Protein AF-A0A960LJY0-F1 (afdb_monomer_lite)

Foldseek 3Di:
DVVVPDQDEEEDPPVVCVVVVHDHYDDDDPVVVVVVVVVVVVVVVVVVVVPDPPDPDDPDDDDD

pLDDT: mean 81.74, std 15.55, range [48.12, 98.06]

Structure (mmCIF, N/CA/C/O backbone):
data_AF-A0A960LJY0-F1
#
_entry.id   AF-A0A960LJY0-F1
#
loop_
_atom_site.group_PDB
_atom_site.id
_atom_site.type_symbol
_atom_site.label_atom_id
_atom_site.label_alt_id
_atom_site.label_comp_id
_atom_site.label_asym_id
_atom_site.label_entity_id
_atom_site.label_seq_id
_atom_site.pdbx_PDB_ins_code
_atom_site.Cartn_x
_atom_site.Cartn_y
_atom_site.Cartn_z
_atom_site.occupancy
_atom_site.B_iso_or_equiv
_atom_site.auth_seq_id
_atom_site.auth_comp_id
_atom_site.auth_asym_id
_atom_site.auth_atom_id
_atom_site.pdbx_PDB_model_num
ATOM 1 N N . GLY A 1 1 ? 18.869 3.396 -13.015 1.00 66.44 1 GLY A N 1
ATOM 2 C CA . GLY A 1 1 ? 18.078 2.162 -12.823 1.00 66.44 1 GLY A CA 1
ATOM 3 C C . GLY A 1 1 ? 17.189 1.905 -14.021 1.00 66.44 1 GLY A C 1
ATOM 4 O O . GLY A 1 1 ? 17.595 1.177 -14.916 1.00 66.44 1 GLY A O 1
ATOM 5 N N . ARG A 1 2 ? 16.042 2.590 -14.089 1.00 74.00 2 ARG A N 1
ATOM 6 C CA . ARG A 1 2 ? 15.059 2.469 -15.181 1.00 74.00 2 ARG A CA 1
ATOM 7 C C . ARG A 1 2 ? 15.629 2.782 -16.571 1.00 74.00 2 ARG A C 1
ATOM 9 O O . ARG A 1 2 ? 15.401 2.016 -17.495 1.00 74.00 2 ARG A O 1
ATOM 16 N N . ALA A 1 3 ? 16.425 3.848 -16.696 1.00 77.62 3 ALA A N 1
ATOM 17 C CA . ALA A 1 3 ? 17.051 4.259 -17.963 1.00 77.62 3 ALA A CA 1
ATOM 18 C C . ALA A 1 3 ? 18.024 3.222 -18.566 1.00 77.62 3 ALA A C 1
ATOM 20 O O . ALA A 1 3 ? 18.372 3.322 -19.733 1.00 77.62 3 ALA A O 1
ATOM 21 N N . VAL A 1 4 ? 18.449 2.225 -17.781 1.00 84.06 4 VAL A N 1
ATOM 22 C CA . VAL A 1 4 ? 19.338 1.134 -18.219 1.00 84.06 4 VAL A CA 1
ATOM 23 C C . VAL A 1 4 ? 18.642 -0.234 -18.150 1.00 84.06 4 VAL A C 1
ATOM 25 O O . VAL A 1 4 ? 19.293 -1.254 -17.953 1.00 84.06 4 VAL A O 1
ATOM 28 N N . GLY A 1 5 ? 17.305 -0.262 -18.225 1.00 78.38 5 GLY A N 1
ATOM 29 C CA . GLY A 1 5 ? 16.508 -1.497 -18.269 1.00 78.38 5 GLY A CA 1
ATOM 30 C C . GLY A 1 5 ? 16.380 -2.255 -16.943 1.00 78.38 5 GLY A C 1
ATOM 31 O O . GLY A 1 5 ? 15.758 -3.312 -16.901 1.00 78.38 5 GLY A O 1
ATOM 32 N N . LYS A 1 6 ? 16.928 -1.735 -15.838 1.00 77.81 6 LYS A N 1
ATOM 33 C CA . LYS A 1 6 ? 16.791 -2.374 -14.522 1.00 77.81 6 LYS A CA 1
ATOM 34 C C . LYS A 1 6 ? 15.453 -1.997 -13.891 1.00 77.81 6 LYS A C 1
ATOM 36 O O . LYS A 1 6 ? 15.154 -0.807 -13.743 1.00 77.81 6 LYS A O 1
ATOM 41 N N . GLY A 1 7 ? 14.684 -3.008 -13.481 1.00 78.81 7 GLY A N 1
ATOM 42 C CA . GLY A 1 7 ? 13.462 -2.824 -12.701 1.00 78.81 7 GLY A CA 1
ATOM 43 C C . GLY A 1 7 ? 13.753 -2.018 -11.437 1.00 78.81 7 GLY A C 1
ATOM 44 O O . GLY A 1 7 ? 14.662 -2.349 -10.679 1.00 78.81 7 GLY A O 1
ATOM 45 N N . MET A 1 8 ? 13.018 -0.925 -11.242 1.00 82.50 8 MET A N 1
ATOM 46 C CA . MET A 1 8 ? 13.110 -0.107 -10.036 1.00 82.50 8 MET A CA 1
ATOM 47 C C . MET A 1 8 ? 11.933 -0.415 -9.124 1.00 82.50 8 MET A C 1
ATOM 49 O O . MET A 1 8 ? 10.806 -0.559 -9.602 1.00 82.50 8 MET A O 1
ATOM 53 N N . TRP A 1 9 ? 12.214 -0.494 -7.827 1.00 83.62 9 TRP A N 1
ATOM 54 C CA . TRP A 1 9 ? 11.182 -0.529 -6.805 1.00 83.62 9 TRP A CA 1
ATOM 55 C C . TRP A 1 9 ? 10.679 0.892 -6.544 1.00 83.62 9 TRP A C 1
ATOM 57 O O . TRP A 1 9 ? 11.454 1.847 -6.625 1.00 83.62 9 TRP A O 1
ATOM 67 N N . MET A 1 10 ? 9.386 1.031 -6.270 1.00 89.38 10 MET A N 1
ATOM 68 C CA . MET A 1 10 ? 8.754 2.320 -5.981 1.00 89.38 10 MET A CA 1
ATOM 69 C C . MET A 1 10 ? 7.900 2.212 -4.721 1.00 89.38 10 MET A C 1
ATOM 71 O O . MET A 1 10 ? 7.229 1.200 -4.531 1.00 89.38 10 MET A O 1
ATOM 75 N N . ILE A 1 11 ? 7.894 3.263 -3.899 1.00 90.56 11 ILE A N 1
ATOM 76 C CA . ILE A 1 11 ? 6.940 3.431 -2.795 1.00 90.56 11 ILE A CA 1
ATOM 77 C C . ILE A 1 11 ? 5.862 4.418 -3.236 1.00 90.56 11 ILE A C 1
ATOM 79 O O . ILE A 1 11 ? 6.192 5.470 -3.789 1.00 90.56 11 ILE A O 1
ATOM 83 N N . GLY A 1 12 ? 4.592 4.113 -2.982 1.00 88.12 12 GLY A N 1
ATOM 84 C CA . GLY A 1 12 ? 3.500 5.066 -3.176 1.00 88.12 12 GLY A CA 1
ATOM 85 C C . GLY A 1 12 ? 2.187 4.419 -3.599 1.00 88.12 12 GLY A C 1
ATOM 86 O O . GLY A 1 12 ? 1.931 3.251 -3.319 1.00 88.12 12 GLY A O 1
ATOM 87 N N . ASP A 1 13 ? 1.354 5.201 -4.288 1.00 90.06 13 ASP A N 1
ATOM 88 C CA . ASP A 1 13 ? 0.040 4.762 -4.760 1.00 90.06 13 ASP A CA 1
ATOM 89 C C . ASP A 1 13 ? 0.161 3.638 -5.803 1.00 90.06 13 ASP A C 1
ATOM 91 O O . ASP A 1 13 ? 0.649 3.845 -6.919 1.00 90.06 13 ASP A O 1
ATOM 95 N N . GLY A 1 14 ? -0.285 2.439 -5.424 1.00 90.75 14 GLY A N 1
ATOM 96 C CA . GLY A 1 14 ? -0.195 1.238 -6.251 1.00 90.75 14 GLY A CA 1
ATOM 97 C C . GLY A 1 14 ? -0.824 1.407 -7.640 1.00 90.75 14 GLY A C 1
ATOM 98 O O . GLY A 1 14 ? -0.113 1.225 -8.630 1.00 90.75 14 GLY A O 1
ATOM 99 N N . PRO A 1 15 ? -2.114 1.783 -7.750 1.00 93.88 15 PRO A N 1
ATOM 100 C CA . PRO A 1 15 ? -2.784 1.962 -9.039 1.00 93.88 15 PRO A CA 1
ATOM 101 C C . PRO A 1 15 ? -2.056 2.921 -9.988 1.00 93.88 15 PRO A C 1
ATOM 103 O O . PRO A 1 15 ? -1.826 2.590 -11.154 1.00 93.88 15 PRO A O 1
ATOM 106 N N . LYS A 1 16 ? -1.620 4.083 -9.489 1.00 93.88 16 LYS A N 1
ATOM 107 C CA . LYS A 1 16 ? -0.870 5.063 -10.279 1.00 93.88 16 LYS A CA 1
ATOM 108 C C . LYS A 1 16 ? 0.472 4.505 -10.749 1.00 93.88 16 LYS A C 1
ATOM 110 O O . LYS A 1 16 ? 0.838 4.695 -11.908 1.00 93.88 16 LYS A O 1
ATOM 115 N N . LEU A 1 17 ? 1.207 3.819 -9.875 1.00 92.25 17 LEU A N 1
ATOM 116 C CA . LEU A 1 17 ? 2.524 3.265 -10.199 1.00 92.25 17 LEU A CA 1
ATOM 117 C C . LEU A 1 17 ? 2.431 2.103 -11.199 1.00 92.25 17 LEU A C 1
ATOM 119 O O . LEU A 1 17 ? 3.248 2.025 -12.119 1.00 92.25 17 LEU A O 1
ATOM 123 N N . VAL A 1 18 ? 1.404 1.256 -11.096 1.00 92.44 18 VAL A N 1
ATOM 124 C CA . VAL A 1 18 ? 1.115 0.226 -12.107 1.00 92.44 18 VAL A CA 1
ATOM 125 C C . VAL A 1 18 ? 0.820 0.868 -13.463 1.00 92.44 18 VAL A C 1
ATOM 127 O O . VAL A 1 18 ? 1.403 0.457 -14.466 1.00 92.44 18 VAL A O 1
ATOM 130 N N . GLY A 1 19 ? 0.005 1.930 -13.501 1.00 93.00 19 GLY A N 1
ATOM 131 C CA . GLY A 1 19 ? -0.275 2.687 -14.730 1.00 93.00 19 GLY A CA 1
ATOM 132 C C . GLY A 1 19 ? 0.969 3.307 -15.384 1.00 93.00 19 GLY A C 1
ATOM 133 O O . GLY A 1 19 ? 0.999 3.520 -16.591 1.00 93.00 19 GLY A O 1
ATOM 134 N N . GLN A 1 20 ? 2.032 3.546 -14.611 1.00 90.81 20 GLN A N 1
ATOM 135 C CA . GLN A 1 20 ? 3.323 4.055 -15.095 1.00 90.81 20 GLN A CA 1
ATOM 136 C C . GLN A 1 20 ? 4.305 2.951 -15.541 1.00 90.81 20 GLN A C 1
ATOM 138 O O . GLN A 1 20 ? 5.432 3.259 -15.957 1.00 90.81 20 GLN A O 1
ATOM 143 N N . GLY A 1 21 ? 3.894 1.681 -15.455 1.00 89.81 21 GLY A N 1
ATOM 144 C CA . GLY A 1 21 ? 4.667 0.508 -15.866 1.00 89.81 21 GLY A CA 1
ATOM 145 C C . GLY A 1 21 ? 5.545 -0.107 -14.771 1.00 89.81 21 GLY A C 1
ATOM 146 O O . GLY A 1 21 ? 6.384 -0.957 -15.075 1.00 89.81 21 GLY A O 1
ATOM 147 N N . TYR A 1 22 ? 5.389 0.298 -13.507 1.00 90.38 22 TYR A N 1
ATOM 148 C CA . TYR A 1 22 ? 6.130 -0.298 -12.395 1.00 90.38 22 TYR A CA 1
ATOM 149 C C . TYR A 1 22 ? 5.472 -1.599 -11.926 1.00 90.38 22 TYR A C 1
ATOM 151 O O . TYR A 1 22 ? 4.253 -1.693 -11.811 1.00 90.38 22 TYR A O 1
ATOM 159 N N . ARG A 1 23 ? 6.295 -2.616 -11.646 1.00 88.00 23 ARG A N 1
ATOM 160 C CA . ARG A 1 23 ? 5.831 -3.966 -11.267 1.00 88.00 23 ARG A CA 1
ATOM 161 C C . ARG A 1 23 ? 6.365 -4.459 -9.925 1.00 88.00 23 ARG A C 1
ATOM 163 O O . ARG A 1 23 ? 5.924 -5.495 -9.448 1.00 88.00 23 ARG A O 1
ATOM 170 N N . PHE A 1 24 ? 7.303 -3.730 -9.327 1.00 90.94 24 PHE A N 1
ATOM 171 C CA . PHE A 1 24 ? 7.835 -4.022 -8.004 1.00 90.94 24 PHE A CA 1
ATOM 172 C C . PHE A 1 24 ? 7.571 -2.814 -7.109 1.00 90.94 24 PHE A C 1
ATOM 174 O O . PHE A 1 24 ? 8.140 -1.744 -7.324 1.00 90.94 24 PHE A O 1
ATOM 181 N N . LEU A 1 25 ? 6.627 -2.960 -6.182 1.00 91.75 25 LEU A N 1
ATOM 182 C CA . LEU A 1 25 ? 6.020 -1.851 -5.452 1.00 91.75 25 LEU A CA 1
ATOM 183 C C . LEU A 1 25 ? 6.032 -2.127 -3.951 1.00 91.75 25 LEU A C 1
ATOM 185 O O . LEU A 1 25 ? 5.733 -3.237 -3.518 1.00 91.75 25 LEU A O 1
ATOM 189 N N . CYS A 1 26 ? 6.301 -1.086 -3.176 1.00 91.38 26 CYS A N 1
ATOM 190 C CA . CYS A 1 26 ? 5.997 -1.015 -1.758 1.00 91.38 26 CYS A CA 1
ATOM 191 C C . CYS A 1 26 ? 4.770 -0.108 -1.591 1.00 91.38 26 CYS A C 1
ATOM 193 O O . CYS A 1 26 ? 4.801 1.072 -1.937 1.00 91.38 26 CYS A O 1
ATOM 195 N N . ILE A 1 27 ? 3.659 -0.672 -1.123 1.00 87.00 27 ILE A N 1
ATOM 196 C CA . ILE A 1 27 ? 2.376 0.046 -1.056 1.00 87.00 27 ILE A CA 1
ATOM 197 C C . ILE A 1 27 ? 2.248 0.799 0.275 1.00 87.00 27 ILE A C 1
ATOM 199 O O . ILE A 1 27 ? 1.636 1.863 0.337 1.00 87.00 27 ILE A O 1
ATOM 203 N N . THR A 1 28 ? 2.824 0.260 1.351 1.00 87.12 28 THR A N 1
ATOM 204 C CA . THR A 1 28 ? 2.794 0.867 2.684 1.00 87.12 28 THR A CA 1
ATOM 205 C C . THR A 1 28 ? 3.848 0.242 3.597 1.00 87.12 28 THR A C 1
ATOM 207 O O . THR A 1 28 ? 4.349 -0.848 3.319 1.00 87.12 28 THR A O 1
ATOM 210 N N . GLU A 1 29 ? 4.137 0.917 4.706 1.00 90.38 29 GLU A N 1
ATOM 211 C CA . GLU A 1 29 ? 4.928 0.370 5.807 1.00 90.38 29 GLU A CA 1
ATOM 212 C C . GLU A 1 29 ? 4.028 -0.475 6.732 1.00 90.38 29 GLU A C 1
ATOM 214 O O . GLU A 1 29 ? 2.931 -0.024 7.089 1.00 90.38 29 GLU A O 1
ATOM 219 N N . PRO A 1 30 ? 4.457 -1.671 7.182 1.00 90.31 30 PRO A N 1
ATOM 220 C CA . PRO A 1 30 ? 3.631 -2.550 8.019 1.00 90.31 30 PRO A CA 1
ATOM 221 C C . PRO A 1 30 ? 3.096 -1.880 9.293 1.00 90.31 30 PRO A C 1
ATOM 223 O O . PRO A 1 30 ? 1.943 -2.084 9.676 1.00 90.31 30 PRO A O 1
ATOM 226 N N . THR A 1 31 ? 3.911 -1.037 9.927 1.00 95.69 31 THR A N 1
ATOM 227 C CA . THR A 1 31 ? 3.551 -0.308 11.152 1.00 95.69 31 THR A CA 1
ATOM 228 C C . THR A 1 31 ? 2.455 0.726 10.911 1.00 95.69 31 THR A C 1
ATOM 230 O O . THR A 1 31 ? 1.554 0.866 11.737 1.00 95.69 31 THR A O 1
ATOM 233 N N . MET A 1 32 ? 2.471 1.400 9.759 1.00 92.94 32 MET A N 1
ATOM 234 C CA . MET A 1 32 ? 1.433 2.359 9.371 1.00 92.94 32 MET A CA 1
ATOM 235 C C . MET A 1 32 ? 0.092 1.655 9.168 1.00 92.94 32 MET A C 1
ATOM 237 O O . MET A 1 32 ? -0.941 2.128 9.647 1.00 92.94 32 MET A O 1
ATOM 241 N N . PHE A 1 33 ? 0.107 0.490 8.513 1.00 92.25 33 PHE A N 1
ATOM 242 C CA . PHE A 1 33 ? -1.095 -0.317 8.317 1.00 92.25 33 PHE A CA 1
ATOM 243 C C . PHE A 1 33 ? -1.669 -0.813 9.651 1.00 92.25 33 PHE A C 1
ATOM 245 O O . PHE A 1 33 ? -2.868 -0.680 9.911 1.00 92.25 33 PHE A O 1
ATOM 252 N N . GLN A 1 34 ? -0.803 -1.315 10.535 1.00 96.50 34 GLN A N 1
ATOM 253 C CA . GLN A 1 34 ? -1.194 -1.757 11.871 1.00 96.50 34 GLN A CA 1
ATOM 254 C C . GLN A 1 34 ? -1.803 -0.613 12.693 1.00 96.50 34 GLN A C 1
ATOM 256 O O . GLN A 1 34 ? -2.869 -0.782 13.287 1.00 96.50 34 GLN A O 1
ATOM 261 N N . GLN A 1 35 ? -1.162 0.558 12.708 1.00 97.62 35 GLN A N 1
ATOM 262 C CA . GLN A 1 35 ? -1.643 1.725 13.445 1.00 97.62 35 GLN A CA 1
ATOM 263 C C . GLN A 1 35 ? -3.008 2.195 12.931 1.00 97.62 35 GLN A C 1
ATOM 265 O O . GLN A 1 35 ? -3.898 2.485 13.735 1.00 97.62 35 GLN A O 1
ATOM 270 N N . ALA A 1 36 ? -3.194 2.250 11.609 1.00 96.06 36 ALA A N 1
ATOM 271 C CA . ALA A 1 36 ? -4.464 2.636 11.005 1.00 96.06 36 ALA A CA 1
ATOM 272 C C . ALA A 1 36 ? -5.593 1.686 11.424 1.00 96.06 36 ALA A C 1
ATOM 274 O O . ALA A 1 36 ? -6.644 2.144 11.882 1.00 96.06 36 ALA A O 1
ATOM 275 N N . LYS A 1 37 ? -5.356 0.368 11.356 1.00 96.50 37 LYS A N 1
ATOM 276 C CA . LYS A 1 37 ? -6.377 -0.617 11.722 1.00 96.50 37 LYS A CA 1
ATOM 277 C C . LYS A 1 37 ? -6.679 -0.620 13.218 1.00 96.50 37 LYS A C 1
ATOM 279 O O . LYS A 1 37 ? -7.839 -0.716 13.611 1.00 96.50 37 LYS A O 1
ATOM 284 N N . LEU A 1 38 ? -5.659 -0.459 14.059 1.00 97.94 38 LEU A N 1
ATOM 285 C CA . LEU A 1 38 ? -5.849 -0.353 15.503 1.00 97.94 38 LEU A CA 1
ATOM 286 C C . LEU A 1 38 ? -6.677 0.884 15.871 1.00 97.94 38 LEU A C 1
ATOM 288 O O . LEU A 1 38 ? -7.544 0.811 16.739 1.00 97.94 38 LEU A O 1
ATOM 292 N N . LYS A 1 39 ? -6.447 2.010 15.189 1.00 98.06 39 LYS A N 1
ATOM 293 C CA . LYS A 1 39 ? -7.227 3.235 15.383 1.00 98.06 39 LYS A CA 1
ATOM 294 C C . LYS A 1 39 ? -8.696 3.039 15.000 1.00 98.06 39 LYS A C 1
ATOM 296 O O . LYS A 1 39 ? -9.567 3.474 15.749 1.00 98.06 39 LYS A O 1
ATOM 301 N N . GLU A 1 40 ? -8.966 2.366 13.881 1.00 97.62 40 GLU A N 1
ATOM 302 C CA . GLU A 1 40 ? -10.325 2.013 13.445 1.00 97.62 40 GLU A CA 1
ATOM 303 C C . GLU A 1 40 ? -11.039 1.137 14.485 1.00 97.62 40 GLU A C 1
ATOM 305 O O . GLU A 1 40 ? -12.128 1.482 14.941 1.00 97.62 40 GLU A O 1
ATOM 310 N N . LEU A 1 41 ? -10.396 0.049 14.920 1.00 97.00 41 LEU A N 1
ATOM 311 C CA . LEU A 1 41 ? -10.956 -0.862 15.921 1.00 97.00 41 LEU A CA 1
ATOM 312 C C . LEU A 1 41 ? -11.187 -0.158 17.263 1.00 97.00 41 LEU A C 1
ATOM 314 O O . LEU A 1 41 ? -12.244 -0.314 17.865 1.00 97.00 41 LEU A O 1
ATOM 318 N N . SER A 1 42 ? -10.240 0.669 17.714 1.00 97.50 42 SER A N 1
ATOM 319 C CA . SER A 1 42 ? -10.387 1.436 18.954 1.00 97.50 42 SER A CA 1
ATOM 320 C C . SER A 1 42 ? -11.565 2.411 18.891 1.00 97.50 42 SER A C 1
ATOM 322 O O . SER A 1 42 ? -12.316 2.530 19.860 1.00 97.50 42 SER A O 1
ATOM 324 N N . ALA A 1 43 ? -11.755 3.088 17.754 1.00 96.31 43 ALA A N 1
ATOM 325 C CA . ALA A 1 43 ? -12.894 3.975 17.548 1.00 96.31 43 ALA A CA 1
ATOM 326 C C . ALA A 1 43 ? -14.223 3.203 17.568 1.00 96.31 43 ALA A C 1
ATOM 328 O O . ALA A 1 43 ? -15.161 3.640 18.234 1.00 96.31 43 ALA A O 1
ATOM 329 N N . ALA A 1 44 ? -14.285 2.039 16.913 1.00 95.12 44 ALA A N 1
ATOM 330 C CA . ALA A 1 44 ? -15.464 1.176 16.921 1.00 95.12 44 ALA A CA 1
ATOM 331 C C . ALA A 1 44 ? -15.822 0.698 18.339 1.00 95.12 44 ALA A C 1
ATOM 333 O O . ALA A 1 44 ? -16.981 0.789 18.743 1.00 95.12 44 ALA A O 1
ATOM 334 N N . THR A 1 45 ? -14.833 0.272 19.133 1.00 95.44 45 THR A N 1
ATOM 335 C CA . THR A 1 45 ? -15.050 -0.134 20.530 1.00 95.44 45 THR A CA 1
ATOM 336 C C . THR A 1 45 ? -15.587 1.015 21.379 1.00 95.44 45 THR A C 1
ATOM 338 O O . THR A 1 45 ? -16.547 0.827 22.121 1.00 95.44 45 THR A O 1
ATOM 341 N N . ARG A 1 46 ? -15.014 2.221 21.258 1.00 94.00 46 ARG A N 1
ATOM 342 C CA . ARG A 1 46 ? -15.497 3.399 21.999 1.00 94.00 46 ARG A CA 1
ATOM 343 C C . ARG A 1 46 ? -16.927 3.765 21.612 1.00 94.00 46 ARG A C 1
ATOM 345 O 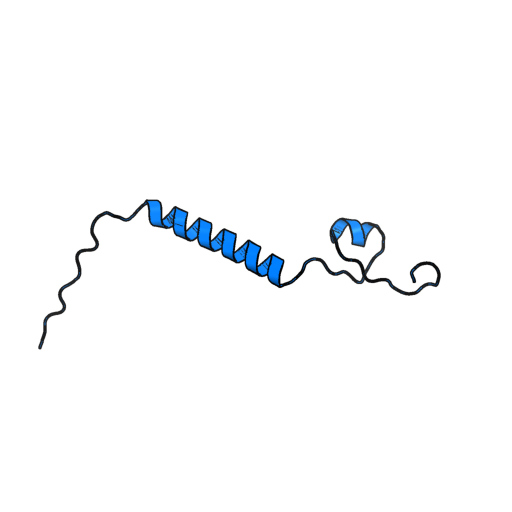O . ARG A 1 46 ? -17.726 4.056 22.492 1.00 94.00 46 ARG A O 1
ATOM 352 N N . ALA A 1 47 ? -17.254 3.711 20.322 1.00 91.56 47 ALA A N 1
ATOM 353 C CA . ALA A 1 47 ? -18.605 3.982 19.842 1.00 91.56 47 ALA A CA 1
ATOM 354 C C . ALA A 1 47 ? -19.625 2.958 20.376 1.00 91.56 47 ALA A C 1
ATOM 356 O O . ALA A 1 47 ? -20.729 3.348 20.752 1.00 91.56 47 ALA A O 1
ATOM 357 N N . GLY A 1 48 ? -19.247 1.680 20.482 1.00 81.69 48 GLY A N 1
ATOM 358 C CA . GLY A 1 48 ? -20.082 0.635 21.086 1.00 81.69 48 GLY A CA 1
ATOM 359 C C . GLY A 1 48 ? -20.237 0.746 22.609 1.00 81.69 48 GLY A C 1
ATOM 360 O O . GLY A 1 48 ? -21.254 0.329 23.148 1.00 81.69 48 GLY A O 1
ATOM 361 N N . GLN A 1 49 ? -19.274 1.352 23.310 1.00 61.25 49 GLN A N 1
ATOM 362 C CA . GLN A 1 49 ? -19.342 1.594 24.760 1.00 61.25 49 GLN A CA 1
ATOM 363 C C . GLN A 1 49 ? -20.230 2.788 25.146 1.00 61.25 49 GLN A C 1
ATOM 365 O O . GLN A 1 49 ? -20.583 2.932 26.313 1.00 61.25 49 GLN A O 1
ATOM 370 N N . SER A 1 50 ? -20.639 3.623 24.187 1.00 56.94 50 SER A N 1
ATOM 371 C CA . SER A 1 50 ? -21.537 4.767 24.426 1.00 56.94 50 SER A CA 1
ATOM 372 C C . SER A 1 50 ? -22.969 4.377 24.831 1.00 56.94 50 SER A C 1
ATOM 374 O O . SER A 1 50 ? -23.788 5.268 25.039 1.00 56.94 50 SER A O 1
ATOM 376 N N . GLY A 1 51 ? -23.294 3.079 24.892 1.00 54.38 51 GLY A N 1
ATOM 377 C CA . GLY A 1 51 ? -24.664 2.580 25.021 1.00 54.38 51 GLY A CA 1
ATOM 378 C C . GLY A 1 51 ? -24.936 1.582 26.145 1.00 54.38 51 GLY A C 1
ATOM 379 O O . GLY A 1 51 ? -26.018 1.011 26.129 1.00 54.38 51 GLY A O 1
ATOM 380 N N . ASP A 1 52 ? -24.022 1.346 27.097 1.00 52.00 52 ASP A N 1
ATOM 381 C CA . ASP A 1 52 ? -24.274 0.330 28.135 1.00 52.00 52 ASP A CA 1
ATOM 382 C C . ASP A 1 52 ? -23.658 0.664 29.507 1.00 52.00 52 ASP A C 1
ATOM 384 O O . ASP A 1 52 ? -22.771 -0.015 30.020 1.00 52.00 52 ASP A O 1
ATOM 388 N N . SER A 1 53 ? -24.124 1.761 30.114 1.00 49.41 53 SER A N 1
ATOM 389 C CA . SER A 1 53 ? -23.910 2.055 31.541 1.00 49.41 53 SER A CA 1
ATOM 390 C C . SER A 1 53 ? -25.145 1.764 32.403 1.00 49.41 53 SER A C 1
ATOM 392 O O . SER A 1 53 ? -25.194 2.166 33.566 1.00 49.41 53 SER A O 1
ATOM 394 N N . THR A 1 54 ? -26.129 1.021 31.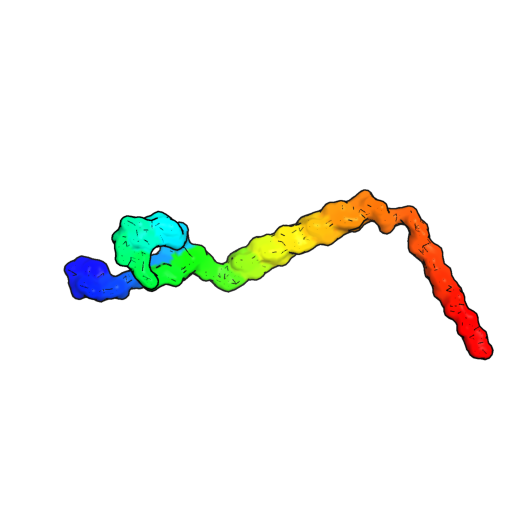883 1.00 55.16 54 THR A N 1
ATOM 395 C CA . THR A 1 54 ? -27.333 0.652 32.642 1.00 55.16 54 THR A CA 1
ATOM 396 C C . THR A 1 54 ? -27.249 -0.790 33.141 1.00 55.16 54 THR A C 1
ATOM 398 O O . THR A 1 54 ? -27.847 -1.695 32.581 1.00 55.16 54 THR A O 1
ATOM 401 N N . GLY A 1 55 ? -26.525 -0.984 34.247 1.00 54.19 55 GLY A N 1
ATOM 402 C CA . GLY A 1 55 ? -26.809 -2.053 35.211 1.00 54.19 55 GLY A CA 1
ATOM 403 C C . GLY A 1 55 ? -26.466 -3.486 34.797 1.00 54.19 55 GLY A C 1
ATOM 404 O O . GLY A 1 55 ? -27.359 -4.305 34.614 1.00 54.19 55 GLY A O 1
ATOM 405 N N . MET A 1 56 ? -25.181 -3.850 34.818 1.00 48.12 56 MET A N 1
ATOM 406 C CA . MET A 1 56 ? -24.802 -5.256 34.983 1.00 48.12 56 MET A CA 1
ATOM 407 C C . MET A 1 56 ? -24.823 -5.584 36.486 1.00 48.12 56 MET A C 1
ATOM 409 O O . MET A 1 56 ? -23.842 -5.380 37.199 1.00 48.12 56 MET A O 1
ATOM 413 N N . SER A 1 57 ? -25.977 -6.029 36.986 1.00 55.53 57 SER A N 1
ATOM 414 C CA . SER A 1 57 ? -26.071 -6.701 38.285 1.00 55.53 57 SER A CA 1
ATOM 415 C C . SER A 1 57 ? -25.294 -8.017 38.190 1.00 55.53 57 SER A C 1
ATOM 417 O O . SER A 1 57 ? -25.590 -8.854 37.337 1.00 55.53 57 SER A O 1
ATOM 419 N N . SER A 1 58 ? -24.260 -8.170 39.020 1.00 58.50 58 SER A N 1
ATOM 420 C CA . SER A 1 58 ? -23.520 -9.425 39.165 1.00 58.50 58 SER A CA 1
ATOM 421 C C . SER A 1 58 ? -24.480 -10.574 39.492 1.00 58.50 58 SER A C 1
ATOM 423 O O . SER A 1 58 ? -25.243 -10.442 40.449 1.00 58.50 58 SER A O 1
ATOM 425 N N . PRO A 1 59 ? -24.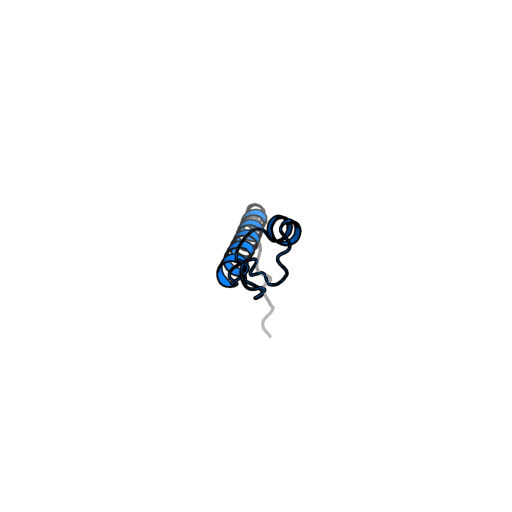426 -11.720 38.794 1.00 59.06 59 PRO A N 1
ATOM 426 C CA . PRO A 1 59 ? -25.045 -12.926 39.312 1.00 59.06 59 PRO A CA 1
ATOM 427 C C . PRO A 1 59 ? -24.207 -13.429 40.497 1.00 59.06 59 PRO A C 1
ATOM 429 O O . PRO A 1 59 ? -23.048 -13.812 40.332 1.00 59.06 59 PRO A O 1
ATOM 432 N N . GLU A 1 60 ? -24.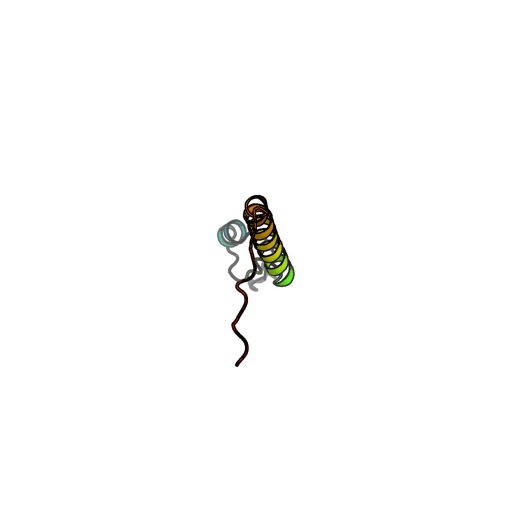782 -13.399 41.702 1.00 58.19 60 GLU A N 1
ATOM 433 C CA . 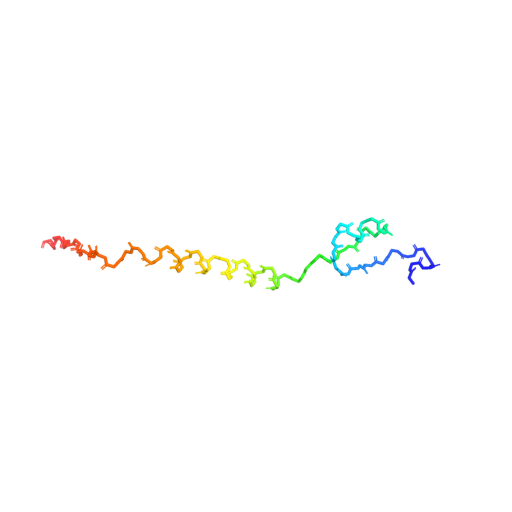GLU A 1 60 ? -24.276 -14.164 42.844 1.00 58.19 60 GLU A CA 1
ATOM 434 C C . GLU A 1 60 ? -24.249 -15.651 42.466 1.00 58.19 60 GLU A C 1
ATOM 436 O O . GLU A 1 60 ? -25.277 -16.256 42.158 1.00 58.19 60 GLU A O 1
ATOM 441 N N . LEU A 1 61 ? -23.055 -16.243 42.470 1.00 64.88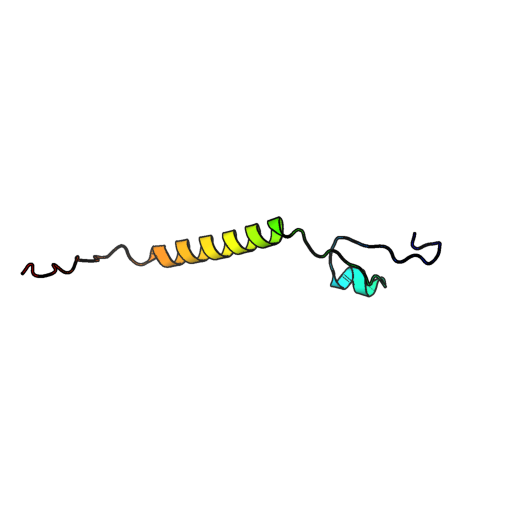 61 LEU A N 1
ATOM 442 C CA . LEU A 1 61 ? -22.887 -17.692 42.440 1.00 64.88 61 LEU A CA 1
ATOM 443 C C . LEU A 1 61 ? -23.196 -18.240 43.842 1.00 64.88 61 LEU A C 1
ATOM 445 O O . LEU A 1 61 ? -22.613 -17.739 44.808 1.00 64.88 61 LEU A O 1
ATOM 449 N N . PRO A 1 62 ? -24.052 -19.267 43.990 1.00 58.31 62 PRO A N 1
ATOM 450 C CA . PRO A 1 62 ? -24.242 -19.908 45.280 1.00 58.31 62 PRO A CA 1
ATOM 451 C C . PRO A 1 62 ? -22.963 -20.675 45.643 1.00 58.31 62 PRO A C 1
ATOM 453 O O . PRO A 1 62 ? -22.480 -21.505 44.869 1.00 58.31 62 PRO A O 1
ATOM 456 N N . LEU A 1 63 ? -22.395 -20.353 46.806 1.00 66.50 63 LEU A N 1
ATOM 457 C CA . LEU A 1 63 ? -21.299 -21.111 47.410 1.00 66.50 63 LEU A CA 1
ATOM 458 C C . LEU A 1 63 ? -21.807 -22.486 47.900 1.00 66.50 63 LEU A C 1
ATOM 460 O O . LEU A 1 63 ? -22.996 -22.598 48.208 1.00 66.50 63 LEU A O 1
ATOM 464 N N . PRO A 1 64 ? -20.932 -23.512 47.931 1.00 63.88 64 PRO A N 1
ATOM 465 C CA . PRO A 1 64 ? -21.289 -24.892 48.274 1.00 63.88 64 PRO A CA 1
ATOM 466 C C . PRO A 1 64 ? -21.761 -25.082 49.719 1.00 63.88 64 PRO A C 1
ATOM 468 O O . PRO A 1 64 ? -21.296 -24.329 50.607 1.00 63.88 64 PRO A O 1
#

Sequence (64 aa):
GRAVGKGMWMIGDGPKLVGQGYRFLCITEPTMFQQAKLKELSAATRAGQSGDSTGMSSPELPLP

Secondary structure (DSSP, 8-state):
-GGGTPPPEEES-HHHHHHTT--EEE---HHHHHHHHHHHHHHHHHHHHTT--S-----PPPP-

Radius of gyration: 24.84 Å; chains: 1; bounding box: 47×30×66 Å